Protein AF-A0A529M0G5-F1 (afdb_monomer_lite)

pLDDT: mean 83.18, std 16.58, range [39.34, 97.62]

Structure (mmCIF, N/CA/C/O backbone):
data_AF-A0A529M0G5-F1
#
_entry.id   AF-A0A529M0G5-F1
#
loop_
_atom_site.group_PDB
_atom_site.id
_atom_site.type_symbol
_atom_site.label_atom_id
_atom_site.label_alt_id
_atom_site.label_comp_id
_atom_site.label_asym_id
_atom_site.label_entity_id
_atom_site.label_seq_id
_atom_site.pdbx_PDB_ins_code
_atom_site.Cartn_x
_atom_site.Cartn_y
_atom_site.Cartn_z
_atom_site.occupancy
_atom_site.B_iso_or_equiv
_atom_site.auth_seq_id
_atom_site.auth_comp_id
_atom_site.auth_asym_id
_atom_site.auth_atom_id
_atom_site.pdbx_PDB_model_num
ATOM 1 N N . SER A 1 1 ? 10.101 -21.791 -6.215 1.00 41.50 1 SER A N 1
ATOM 2 C CA . SER A 1 1 ? 10.831 -21.036 -5.180 1.00 41.50 1 SER A CA 1
ATOM 3 C C . SER A 1 1 ? 10.563 -19.559 -5.404 1.00 41.50 1 SER A C 1
ATOM 5 O O . SER A 1 1 ? 11.031 -19.021 -6.397 1.00 41.50 1 SER A O 1
ATOM 7 N N . TRP A 1 2 ? 9.719 -18.935 -4.578 1.00 45.72 2 TRP A N 1
ATOM 8 C CA . TRP A 1 2 ? 9.430 -17.496 -4.639 1.00 45.72 2 TRP A CA 1
ATOM 9 C C . TRP A 1 2 ? 10.333 -16.815 -3.614 1.00 45.72 2 TRP A C 1
ATOM 11 O O . TRP A 1 2 ? 9.952 -16.577 -2.475 1.00 45.72 2 TRP A O 1
ATOM 21 N N . SER A 1 3 ? 11.599 -16.668 -3.991 1.00 51.00 3 SER A N 1
ATOM 22 C CA . SER A 1 3 ? 12.647 -16.113 -3.133 1.00 51.00 3 SER A CA 1
ATOM 23 C C . SER A 1 3 ? 13.435 -15.040 -3.879 1.00 51.00 3 SER A C 1
ATOM 25 O O . SER A 1 3 ? 14.618 -14.844 -3.619 1.00 51.00 3 SER A O 1
ATOM 27 N N . GLU A 1 4 ? 12.799 -14.373 -4.841 1.00 48.62 4 GLU A N 1
ATOM 28 C CA . GLU A 1 4 ? 13.383 -13.214 -5.499 1.00 48.62 4 GLU A CA 1
ATOM 29 C C . GLU A 1 4 ? 13.004 -11.985 -4.681 1.00 48.62 4 GLU A C 1
ATOM 31 O O . GLU A 1 4 ? 11.881 -11.485 -4.724 1.00 48.62 4 GLU A O 1
ATOM 36 N N . ARG A 1 5 ? 13.946 -11.566 -3.838 1.00 56.41 5 ARG A N 1
ATOM 37 C CA . ARG A 1 5 ? 13.898 -10.266 -3.184 1.00 56.41 5 ARG A CA 1
ATOM 38 C C . ARG A 1 5 ? 13.991 -9.205 -4.278 1.00 56.41 5 ARG A C 1
ATOM 40 O O . ARG A 1 5 ? 14.996 -9.126 -4.973 1.00 56.41 5 ARG A O 1
ATOM 47 N N . VAL A 1 6 ? 12.908 -8.454 -4.460 1.00 60.78 6 VAL A N 1
ATOM 48 C CA . VAL A 1 6 ? 12.802 -7.401 -5.484 1.00 60.78 6 VAL A CA 1
ATOM 49 C C . VAL A 1 6 ? 13.577 -6.146 -5.069 1.00 60.78 6 VAL A C 1
ATOM 51 O O . VAL A 1 6 ? 13.896 -5.285 -5.887 1.00 60.78 6 VAL A O 1
ATOM 54 N N . ASP A 1 7 ? 13.937 -6.048 -3.789 1.00 60.03 7 ASP A N 1
ATOM 55 C CA . ASP A 1 7 ? 14.941 -5.109 -3.340 1.00 60.03 7 ASP A CA 1
ATOM 56 C C . ASP A 1 7 ? 16.318 -5.627 -3.778 1.00 60.03 7 ASP A C 1
ATOM 58 O O . ASP A 1 7 ? 16.832 -6.612 -3.253 1.00 60.03 7 ASP A O 1
ATOM 62 N N . ALA A 1 8 ? 16.947 -4.951 -4.743 1.00 57.44 8 ALA A N 1
ATOM 63 C CA . ALA A 1 8 ? 18.328 -5.204 -5.179 1.00 57.44 8 ALA A CA 1
ATOM 64 C C . ALA A 1 8 ? 19.377 -4.874 -4.085 1.00 57.44 8 ALA A C 1
ATOM 66 O O . ALA A 1 8 ? 20.484 -4.409 -4.366 1.00 57.44 8 ALA A O 1
ATOM 67 N N . SER A 1 9 ? 19.015 -5.047 -2.815 1.00 59.78 9 SER A N 1
ATOM 68 C CA . SER A 1 9 ? 19.831 -4.776 -1.645 1.00 59.78 9 SER A CA 1
ATOM 69 C C . SER A 1 9 ? 20.989 -5.766 -1.580 1.00 59.78 9 SER A C 1
ATOM 71 O O . SER A 1 9 ? 20.823 -6.975 -1.761 1.00 59.78 9 SER A O 1
ATOM 73 N N . ARG A 1 10 ? 22.189 -5.261 -1.271 1.00 58.84 10 ARG A N 1
ATOM 74 C CA . ARG A 1 10 ? 23.357 -6.110 -1.023 1.00 58.84 10 ARG A CA 1
ATOM 75 C C . ARG A 1 10 ? 23.077 -7.017 0.176 1.00 58.84 10 ARG A C 1
ATOM 77 O O . ARG A 1 10 ? 22.913 -6.554 1.304 1.00 58.84 10 ARG A O 1
ATOM 84 N N . VAL A 1 11 ? 23.071 -8.328 -0.056 1.00 56.16 11 VAL A N 1
ATOM 85 C CA . VAL A 1 11 ? 23.024 -9.328 1.016 1.00 56.16 11 VAL A CA 1
ATOM 86 C C . VAL A 1 11 ? 24.313 -9.195 1.838 1.00 56.16 11 VAL A C 1
ATOM 88 O O . VAL A 1 11 ? 25.381 -9.570 1.367 1.00 56.16 11 VAL A O 1
ATOM 91 N N . GLY A 1 12 ? 24.228 -8.606 3.037 1.00 60.75 12 GLY A N 1
ATOM 92 C CA . GLY A 1 12 ? 25.375 -8.408 3.940 1.00 60.75 12 GLY A CA 1
ATOM 93 C C . GLY A 1 12 ? 25.612 -6.973 4.427 1.00 60.75 12 GLY A C 1
ATOM 94 O O . GLY A 1 12 ? 26.524 -6.752 5.218 1.00 60.75 12 GLY A O 1
ATOM 95 N N . GLY A 1 13 ? 24.798 -5.997 4.011 1.00 61.94 13 GLY A N 1
ATOM 96 C CA . GLY A 1 13 ? 24.857 -4.634 4.543 1.00 61.94 13 GLY A CA 1
ATOM 97 C C . GLY A 1 13 ? 24.517 -4.560 6.040 1.00 61.94 13 GLY A C 1
ATOM 98 O O . GLY A 1 13 ? 23.565 -5.199 6.514 1.00 61.94 13 GLY A O 1
ATOM 99 N N . GLY A 1 14 ? 25.296 -3.777 6.797 1.00 74.19 14 GLY A N 1
ATOM 100 C CA . GLY A 1 14 ? 24.999 -3.439 8.194 1.00 74.19 14 GLY A CA 1
ATOM 101 C C . GLY A 1 14 ? 23.683 -2.660 8.339 1.00 74.19 14 GLY A C 1
ATOM 102 O O . GLY A 1 14 ? 23.066 -2.272 7.349 1.00 74.19 14 GLY A O 1
ATOM 103 N N . VAL A 1 15 ? 23.250 -2.400 9.579 1.00 72.75 15 VAL A N 1
ATOM 104 C CA . VAL A 1 15 ? 21.991 -1.677 9.871 1.00 72.75 15 VAL A CA 1
ATOM 105 C C . VAL A 1 15 ? 21.825 -0.381 9.051 1.00 72.75 15 VAL A C 1
ATOM 107 O O . VAL A 1 15 ? 20.746 -0.201 8.486 1.00 72.75 15 VAL A O 1
ATOM 110 N N . PRO A 1 16 ? 22.856 0.475 8.875 1.00 72.94 16 PRO A N 1
ATOM 111 C CA . PRO A 1 16 ? 22.724 1.690 8.066 1.00 72.94 16 PRO A CA 1
ATOM 112 C C . PRO A 1 16 ? 22.385 1.419 6.594 1.00 72.94 16 PRO A C 1
ATOM 114 O O . PRO A 1 16 ? 21.551 2.107 6.014 1.00 72.94 16 PRO A O 1
ATOM 117 N N . ASP A 1 17 ? 22.981 0.390 5.990 1.00 71.69 17 ASP A N 1
ATOM 118 C CA . ASP A 1 17 ? 22.739 0.037 4.587 1.00 71.69 17 ASP A CA 1
ATOM 119 C C . ASP A 1 17 ? 21.315 -0.501 4.376 1.00 71.69 17 ASP A C 1
ATOM 121 O O . ASP A 1 17 ? 20.651 -0.161 3.394 1.00 71.69 17 ASP A O 1
ATOM 125 N N . ARG A 1 18 ? 20.794 -1.260 5.349 1.00 67.81 18 ARG A N 1
ATOM 126 C CA . ARG A 1 18 ? 19.403 -1.745 5.342 1.00 67.81 18 ARG A CA 1
ATOM 127 C C . ARG A 1 18 ? 18.394 -0.607 5.453 1.00 67.81 18 ARG A C 1
ATOM 129 O O . ARG A 1 18 ? 17.393 -0.607 4.750 1.00 67.81 18 ARG A O 1
ATOM 136 N N . VAL A 1 19 ? 18.664 0.383 6.302 1.00 75.06 19 VAL A N 1
ATOM 137 C CA . VAL A 1 19 ? 17.797 1.564 6.434 1.00 75.06 19 VAL A CA 1
ATOM 138 C C . VAL A 1 19 ? 17.809 2.388 5.145 1.00 75.06 19 VAL A C 1
ATOM 140 O O . VAL A 1 19 ? 16.753 2.778 4.651 1.00 75.06 19 VAL A O 1
ATOM 143 N N . LEU A 1 20 ? 18.987 2.606 4.554 1.00 78.44 20 LEU A N 1
ATOM 144 C CA . LEU A 1 20 ? 19.118 3.361 3.306 1.00 78.44 20 LEU A CA 1
ATOM 145 C C . LEU A 1 20 ? 18.478 2.640 2.110 1.00 78.44 20 LEU A C 1
ATOM 147 O O . LEU A 1 20 ? 17.848 3.284 1.272 1.00 78.44 20 LEU A O 1
ATOM 151 N N . SER A 1 21 ? 18.622 1.317 2.018 1.00 80.81 21 SER A N 1
ATOM 152 C CA . SER A 1 21 ? 17.970 0.513 0.975 1.00 80.81 21 SER A CA 1
ATOM 153 C C . SER A 1 21 ? 16.453 0.477 1.144 1.00 80.81 21 SER A C 1
ATOM 155 O O . SER A 1 21 ? 15.750 0.715 0.163 1.00 80.81 21 SER A O 1
ATOM 157 N N . ALA A 1 22 ? 15.942 0.301 2.367 1.00 78.81 22 ALA A N 1
ATOM 158 C CA . ALA A 1 22 ? 14.510 0.379 2.654 1.00 78.81 22 ALA A CA 1
ATOM 159 C C . ALA A 1 22 ? 13.929 1.762 2.314 1.00 78.81 22 ALA A C 1
ATOM 161 O O . ALA A 1 22 ? 12.865 1.851 1.706 1.00 78.81 22 ALA A O 1
ATOM 162 N N . GLY A 1 23 ? 14.655 2.840 2.632 1.00 84.62 23 GLY A N 1
ATOM 163 C CA . GLY A 1 23 ? 14.264 4.203 2.271 1.00 84.62 23 GLY A CA 1
ATOM 164 C C . GLY A 1 23 ? 14.182 4.414 0.757 1.00 84.62 23 GLY A C 1
ATOM 165 O O . GLY A 1 23 ? 13.196 4.960 0.263 1.00 84.62 23 GLY A O 1
ATOM 166 N N . ARG A 1 24 ? 15.171 3.923 -0.002 1.00 86.31 24 ARG A N 1
ATOM 167 C CA . ARG A 1 24 ? 15.133 3.968 -1.475 1.00 86.31 24 ARG A CA 1
ATOM 168 C C . ARG A 1 24 ? 13.982 3.138 -2.037 1.00 86.31 24 ARG A C 1
ATOM 170 O O . ARG A 1 24 ? 13.255 3.629 -2.893 1.00 86.31 24 ARG A O 1
ATOM 177 N N . ALA A 1 25 ? 13.784 1.918 -1.543 1.00 85.19 25 ALA A N 1
ATOM 178 C CA . ALA A 1 25 ? 12.685 1.060 -1.977 1.00 85.19 25 ALA A CA 1
ATOM 179 C C . ALA A 1 25 ? 11.320 1.718 -1.720 1.00 85.19 25 ALA A C 1
ATOM 181 O O . ALA A 1 25 ? 10.464 1.718 -2.602 1.00 85.19 25 ALA A O 1
ATOM 182 N N . HIS A 1 26 ? 11.146 2.358 -0.558 1.00 86.81 26 HIS A N 1
ATOM 183 C CA . HIS A 1 26 ? 9.942 3.119 -0.239 1.00 86.81 26 HIS A CA 1
ATOM 184 C C . HIS A 1 26 ? 9.723 4.293 -1.203 1.00 86.81 26 HIS A C 1
ATOM 186 O O . HIS A 1 26 ? 8.615 4.462 -1.707 1.00 86.81 26 HIS A O 1
ATOM 192 N N . ALA A 1 27 ? 10.770 5.068 -1.510 1.00 89.12 27 ALA A N 1
ATOM 193 C CA . ALA A 1 27 ? 10.681 6.182 -2.454 1.00 89.12 27 ALA A CA 1
ATOM 194 C C . ALA A 1 27 ? 10.310 5.718 -3.875 1.00 89.12 27 ALA A C 1
ATOM 196 O O . ALA A 1 27 ? 9.459 6.331 -4.517 1.00 89.12 27 ALA A O 1
ATOM 197 N N . HIS A 1 28 ? 10.893 4.610 -4.346 1.00 88.81 28 HIS A N 1
ATOM 198 C CA . HIS A 1 28 ? 10.549 4.009 -5.639 1.00 88.81 28 HIS A CA 1
ATOM 199 C C . HIS A 1 28 ? 9.099 3.513 -5.680 1.00 88.81 28 HIS A C 1
ATOM 201 O O . HIS A 1 28 ? 8.380 3.809 -6.632 1.00 88.81 28 HIS A O 1
ATOM 207 N N . ALA A 1 29 ? 8.647 2.818 -4.632 1.00 88.25 29 ALA A N 1
ATOM 208 C C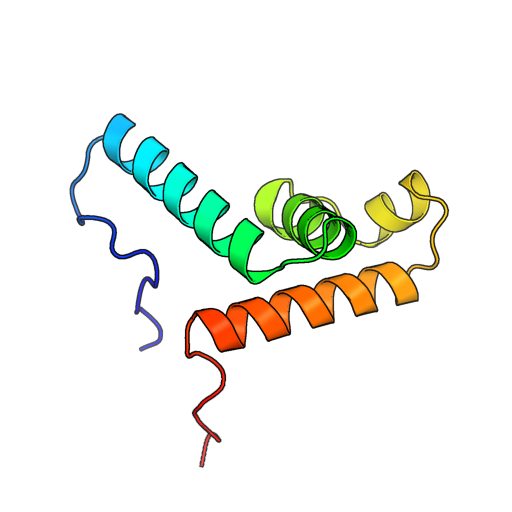A . ALA A 1 29 ? 7.264 2.365 -4.524 1.00 88.25 29 ALA A CA 1
ATOM 209 C C . ALA A 1 29 ? 6.280 3.548 -4.497 1.00 88.25 29 ALA A C 1
ATOM 211 O O . ALA A 1 29 ? 5.291 3.539 -5.222 1.00 88.25 29 ALA A O 1
ATOM 212 N N . ALA A 1 30 ? 6.566 4.596 -3.720 1.00 91.62 30 ALA A N 1
ATOM 213 C CA . ALA A 1 30 ? 5.731 5.795 -3.662 1.00 91.62 30 ALA A CA 1
ATOM 214 C C . ALA A 1 30 ? 5.644 6.507 -5.024 1.00 91.62 30 ALA A C 1
ATOM 216 O O . ALA A 1 30 ? 4.556 6.910 -5.435 1.00 91.62 30 ALA A O 1
ATOM 217 N N . ALA A 1 31 ? 6.761 6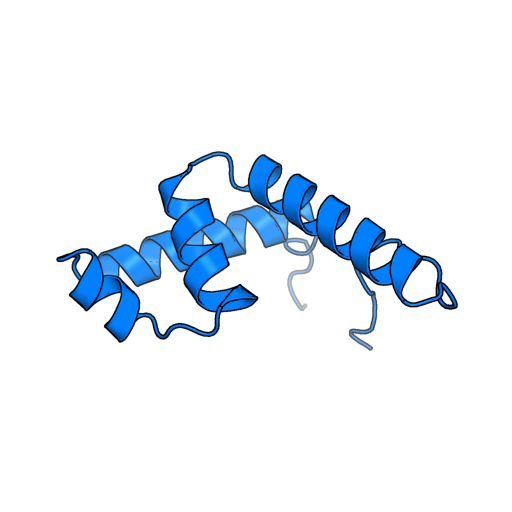.602 -5.752 1.00 91.75 31 ALA A N 1
ATOM 218 C CA . ALA A 1 31 ? 6.783 7.153 -7.105 1.00 91.75 31 ALA A CA 1
ATOM 219 C C . ALA A 1 31 ? 5.959 6.308 -8.094 1.00 91.75 31 ALA A C 1
ATOM 221 O O . ALA A 1 31 ? 5.245 6.867 -8.922 1.00 91.75 31 ALA A O 1
ATOM 222 N N . ALA A 1 32 ? 6.014 4.975 -7.985 1.00 91.94 32 ALA A N 1
ATOM 223 C CA . ALA A 1 32 ? 5.24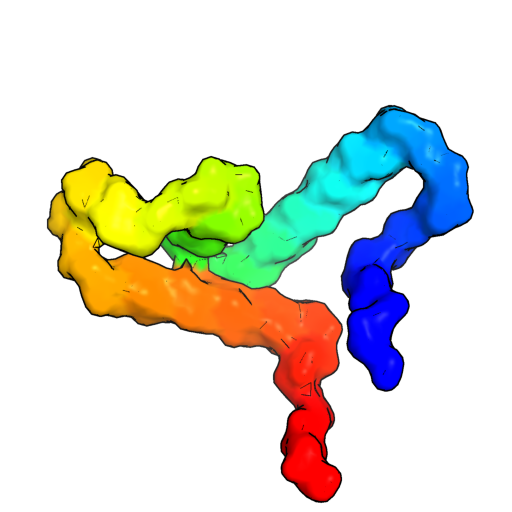1 4.063 -8.829 1.00 91.94 32 ALA A CA 1
ATOM 224 C C . ALA A 1 32 ? 3.725 4.139 -8.580 1.00 91.94 32 ALA A C 1
ATOM 226 O O . ALA A 1 32 ? 2.939 3.927 -9.501 1.00 91.94 32 ALA A O 1
ATOM 227 N N . LEU A 1 33 ? 3.308 4.448 -7.349 1.00 93.25 33 LEU A N 1
ATOM 228 C CA . LEU A 1 33 ? 1.893 4.584 -6.998 1.00 93.25 33 LEU A CA 1
ATOM 229 C C . LEU A 1 33 ? 1.265 5.850 -7.595 1.00 93.25 33 LEU A C 1
ATOM 231 O O . LEU A 1 33 ? 0.084 5.823 -7.929 1.00 93.25 33 LEU A O 1
ATOM 235 N N . GLY A 1 34 ? 2.035 6.936 -7.749 1.00 88.44 34 GLY A N 1
ATOM 236 C CA . GLY A 1 34 ? 1.675 8.158 -8.489 1.00 88.44 34 GLY A CA 1
ATOM 237 C C . GLY A 1 34 ? 0.542 9.014 -7.898 1.00 88.44 34 GLY A C 1
ATOM 238 O O . GLY A 1 34 ? 0.562 10.234 -8.042 1.00 88.44 34 GLY A O 1
ATOM 239 N N . HIS A 1 35 ? -0.420 8.408 -7.198 1.00 92.44 35 HIS A N 1
ATOM 240 C CA . HIS A 1 35 ? -1.547 9.065 -6.543 1.00 92.44 35 HIS A CA 1
ATOM 241 C C . HIS A 1 35 ? -1.386 9.024 -5.022 1.00 92.44 35 HIS A C 1
ATOM 243 O O . HIS A 1 35 ? -1.236 7.951 -4.430 1.00 92.44 35 HIS A O 1
ATOM 249 N N . TRP A 1 36 ? -1.452 10.196 -4.387 1.00 93.12 36 TRP A N 1
ATOM 250 C CA . TRP A 1 36 ? -1.176 10.362 -2.957 1.00 93.12 36 TRP A CA 1
ATOM 251 C C . TRP A 1 36 ? -2.087 9.498 -2.072 1.00 93.12 36 TRP A C 1
ATOM 253 O O . TRP A 1 36 ? -1.605 8.862 -1.142 1.00 93.12 36 TRP A O 1
ATOM 263 N N . GLU A 1 37 ? -3.373 9.395 -2.411 1.00 93.69 37 GLU A N 1
ATOM 264 C CA . GLU A 1 37 ? -4.363 8.642 -1.629 1.00 93.69 37 GLU A CA 1
ATOM 265 C C . GLU A 1 37 ? -4.122 7.124 -1.701 1.00 93.69 37 GLU A C 1
ATOM 267 O O . GLU A 1 37 ? -4.205 6.408 -0.703 1.00 93.69 37 GLU A O 1
ATOM 272 N N . VAL A 1 38 ? -3.712 6.627 -2.874 1.00 95.56 38 VAL A N 1
ATOM 273 C CA . VAL A 1 38 ? -3.340 5.218 -3.063 1.00 95.56 38 VAL A CA 1
ATOM 274 C C . VAL A 1 38 ? -2.057 4.918 -2.286 1.00 95.56 38 VAL A C 1
ATOM 276 O O . VAL A 1 38 ? -1.981 3.921 -1.565 1.00 95.56 38 VAL A O 1
ATOM 279 N N . ALA A 1 39 ? -1.061 5.805 -2.387 1.00 95.94 39 ALA A N 1
ATOM 280 C CA . ALA A 1 39 ? 0.187 5.692 -1.643 1.00 95.94 39 ALA A CA 1
ATOM 281 C C . ALA A 1 39 ? -0.038 5.691 -0.128 1.00 95.94 39 ALA A C 1
ATOM 283 O O . ALA A 1 39 ? 0.585 4.910 0.593 1.00 95.94 39 ALA A O 1
ATOM 284 N N . GLU A 1 40 ? -0.961 6.515 0.360 1.00 95.31 40 GLU A N 1
ATOM 285 C CA . GLU A 1 40 ? -1.306 6.584 1.771 1.00 95.31 40 GLU A CA 1
ATOM 286 C C . GLU A 1 40 ? -1.977 5.300 2.271 1.00 95.31 40 GLU A C 1
ATOM 288 O O . GLU A 1 40 ? -1.558 4.765 3.301 1.00 95.31 40 GLU A O 1
ATOM 293 N N . VAL A 1 41 ? -2.960 4.765 1.537 1.00 96.62 41 VAL A N 1
ATOM 294 C CA . VAL A 1 41 ? -3.638 3.509 1.900 1.00 96.62 41 VAL A CA 1
ATOM 295 C C . VAL A 1 41 ? -2.658 2.334 1.917 1.00 96.62 41 VAL A C 1
ATOM 297 O O . VAL A 1 41 ? -2.657 1.546 2.870 1.00 96.62 41 VAL A O 1
ATOM 300 N N . VAL A 1 42 ? -1.782 2.231 0.912 1.00 95.94 42 VAL A N 1
ATOM 301 C CA . VAL A 1 42 ? -0.739 1.193 0.861 1.00 95.94 42 VAL A CA 1
ATOM 302 C C . VAL A 1 42 ? 0.239 1.346 2.027 1.00 95.94 42 VAL A C 1
ATOM 304 O O . VAL A 1 42 ? 0.540 0.364 2.701 1.00 95.94 42 VAL A O 1
ATOM 307 N N . ARG A 1 43 ? 0.699 2.566 2.329 1.00 95.25 43 ARG A N 1
ATOM 308 C CA . ARG A 1 43 ? 1.620 2.841 3.446 1.00 95.25 43 ARG A CA 1
ATOM 309 C C . ARG A 1 43 ? 1.004 2.474 4.798 1.00 95.25 43 ARG A C 1
ATOM 311 O O . ARG A 1 43 ? 1.613 1.716 5.553 1.00 95.25 43 ARG A O 1
ATOM 318 N N . LYS A 1 44 ? -0.211 2.953 5.085 1.00 96.06 44 LYS A N 1
ATOM 319 C CA . LYS A 1 44 ? -0.929 2.668 6.339 1.00 96.06 44 LYS A CA 1
ATOM 320 C C . LYS A 1 44 ? -1.177 1.168 6.521 1.00 96.06 44 LYS A C 1
ATOM 322 O O . LYS A 1 44 ? -1.013 0.645 7.619 1.00 96.06 44 LYS A O 1
ATOM 327 N N . THR A 1 45 ? -1.522 0.461 5.447 1.00 95.75 45 THR A N 1
ATOM 328 C CA . THR A 1 45 ? -1.809 -0.978 5.524 1.00 95.75 45 THR A CA 1
ATOM 329 C C . THR A 1 45 ? -0.530 -1.811 5.615 1.00 95.75 45 THR A C 1
ATOM 331 O O . THR A 1 45 ? -0.368 -2.609 6.535 1.00 95.75 45 THR A O 1
ATOM 334 N N . CYS A 1 46 ? 0.397 -1.635 4.672 1.00 93.19 46 CYS A N 1
ATOM 335 C CA . CYS A 1 46 ? 1.542 -2.529 4.497 1.00 93.19 46 CYS A CA 1
ATOM 336 C C . CYS A 1 46 ? 2.752 -2.166 5.364 1.00 93.19 46 CYS A C 1
ATOM 338 O O . CYS A 1 46 ? 3.530 -3.058 5.688 1.00 93.19 46 CYS A O 1
ATOM 340 N N . LEU A 1 47 ? 2.936 -0.889 5.721 1.00 90.38 47 LEU A N 1
ATOM 341 C CA . LEU A 1 47 ? 4.104 -0.435 6.490 1.00 90.38 47 LEU A CA 1
ATOM 342 C C . LEU A 1 47 ? 3.763 -0.102 7.945 1.00 90.38 47 LEU A C 1
ATOM 344 O O . LEU A 1 47 ? 4.572 -0.364 8.828 1.00 90.38 47 LEU A O 1
ATOM 348 N N . GLU A 1 48 ? 2.575 0.446 8.209 1.00 93.81 48 GLU A N 1
ATOM 349 C CA . GLU A 1 48 ? 2.133 0.761 9.579 1.00 93.81 48 GLU A CA 1
ATOM 350 C C . GLU A 1 48 ? 1.286 -0.347 10.226 1.00 93.81 48 GLU A C 1
ATOM 352 O O . GLU A 1 48 ? 0.978 -0.264 11.414 1.00 93.81 48 GLU A O 1
ATOM 357 N N . GLY A 1 49 ? 0.885 -1.374 9.468 1.00 93.50 49 GLY A N 1
ATOM 358 C CA . GLY A 1 49 ? 0.088 -2.492 9.980 1.00 93.50 49 GLY A CA 1
ATOM 359 C C . GLY A 1 49 ? -1.346 -2.121 10.372 1.00 93.50 49 GLY A C 1
ATOM 360 O O . GLY A 1 49 ? -1.984 -2.847 11.138 1.00 93.50 49 GLY A O 1
ATOM 361 N N . GLN A 1 50 ? -1.875 -0.998 9.878 1.00 96.31 50 GLN A N 1
ATOM 362 C CA . GLN A 1 50 ? -3.261 -0.620 10.134 1.00 96.31 50 GLN A CA 1
ATOM 363 C C . GLN A 1 50 ? -4.220 -1.528 9.361 1.00 96.31 50 GLN A C 1
ATOM 365 O O . GLN A 1 50 ? -3.984 -1.901 8.212 1.00 96.31 50 GLN A O 1
ATOM 370 N N . SER A 1 51 ? -5.351 -1.862 9.983 1.00 96.69 51 SER A N 1
ATOM 371 C CA . SER A 1 51 ? -6.413 -2.588 9.287 1.00 96.69 51 SER A CA 1
ATOM 372 C C . SER A 1 51 ? -7.200 -1.659 8.359 1.00 96.69 51 SER A C 1
ATOM 374 O O . SER A 1 51 ? -7.410 -0.487 8.670 1.00 96.69 51 SER A O 1
ATOM 376 N N . VAL A 1 52 ? -7.741 -2.212 7.270 1.00 96.38 52 VAL A N 1
ATOM 377 C CA . VAL A 1 52 ? -8.659 -1.501 6.357 1.00 96.38 52 VAL A CA 1
ATOM 378 C C . VAL A 1 52 ? -9.821 -0.848 7.115 1.00 96.38 52 VAL A C 1
ATOM 380 O O . VAL A 1 52 ? -10.221 0.264 6.789 1.00 96.38 52 VAL A O 1
ATOM 383 N N . LYS A 1 53 ? -10.347 -1.517 8.152 1.00 96.19 53 LYS A N 1
ATOM 384 C CA . LYS A 1 53 ? -11.417 -0.976 9.003 1.00 96.19 53 LYS A CA 1
ATOM 385 C C . LYS A 1 53 ? -10.964 0.298 9.724 1.00 96.19 53 LYS A C 1
ATOM 387 O O . LYS A 1 53 ? -11.664 1.299 9.662 1.00 96.19 53 LYS A O 1
ATOM 392 N N . ALA A 1 54 ? -9.790 0.265 10.356 1.00 96.88 54 ALA A N 1
ATOM 393 C CA . ALA A 1 54 ? -9.259 1.410 11.092 1.00 96.88 54 ALA A CA 1
ATOM 394 C C . ALA A 1 54 ? -8.975 2.614 10.178 1.00 96.88 54 ALA A C 1
ATOM 396 O O . ALA A 1 54 ? -9.171 3.754 10.592 1.00 96.88 54 ALA A O 1
ATOM 397 N N . ILE A 1 55 ? -8.537 2.369 8.940 1.00 96.44 55 ILE A N 1
ATOM 398 C CA . ILE A 1 55 ? -8.316 3.422 7.939 1.00 96.44 55 ILE A CA 1
ATOM 399 C C . ILE A 1 55 ? -9.655 4.035 7.509 1.00 96.44 55 ILE A C 1
ATOM 401 O O . ILE A 1 55 ? -9.805 5.253 7.556 1.00 96.44 55 ILE A O 1
ATOM 405 N N . ALA A 1 56 ? -10.638 3.196 7.169 1.00 96.56 56 ALA A N 1
ATOM 406 C CA . ALA A 1 56 ? -11.972 3.637 6.760 1.00 96.56 56 ALA A CA 1
ATOM 407 C C . ALA A 1 56 ? -12.658 4.490 7.843 1.00 96.56 56 ALA A C 1
ATOM 409 O O . ALA A 1 56 ? -13.182 5.561 7.552 1.00 96.56 56 ALA A O 1
ATOM 410 N N . GLU A 1 57 ? -12.590 4.058 9.107 1.00 96.62 57 GLU A N 1
ATOM 411 C CA . GLU A 1 57 ? -13.162 4.790 10.245 1.00 96.62 57 GLU A CA 1
ATOM 412 C C . GLU A 1 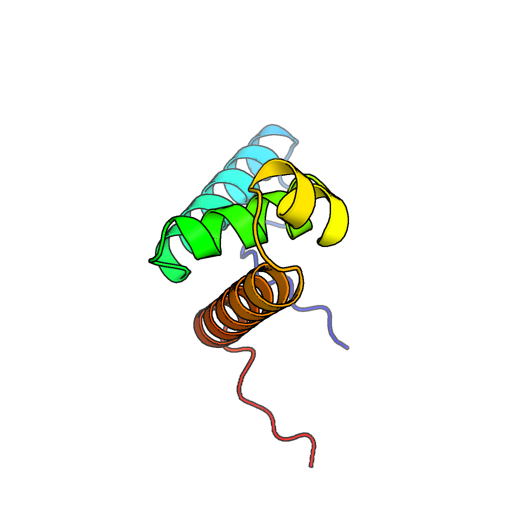57 ? -12.480 6.145 10.474 1.00 96.62 57 GLU A C 1
ATOM 414 O O . GLU A 1 57 ? -13.160 7.138 10.719 1.00 96.62 57 GLU A O 1
ATOM 419 N N . ARG A 1 58 ? -11.144 6.210 10.372 1.00 94.62 58 ARG A N 1
ATOM 420 C CA . ARG A 1 58 ? -10.387 7.459 10.573 1.00 94.62 58 ARG A CA 1
ATOM 421 C C . ARG A 1 58 ? -10.613 8.482 9.467 1.00 94.62 58 ARG A C 1
ATOM 423 O O . ARG A 1 58 ? -10.613 9.674 9.755 1.00 94.62 58 ARG A O 1
ATOM 430 N N . ASN A 1 59 ? -10.785 8.021 8.233 1.00 91.44 59 ASN A N 1
ATOM 431 C CA . ASN A 1 59 ? -10.968 8.885 7.071 1.00 91.44 59 ASN A CA 1
ATOM 432 C C . ASN A 1 59 ? -12.449 9.190 6.768 1.00 91.44 59 ASN A C 1
ATOM 434 O O . ASN A 1 59 ? -12.730 9.944 5.843 1.00 91.44 59 ASN A O 1
ATOM 438 N N . ALA A 1 60 ? -13.394 8.615 7.526 1.00 93.06 60 ALA A N 1
ATOM 439 C CA . ALA A 1 60 ? -14.829 8.653 7.224 1.00 93.06 60 ALA A CA 1
ATOM 440 C C . ALA A 1 60 ? -15.166 8.150 5.800 1.00 93.06 60 ALA A C 1
ATOM 442 O O . ALA A 1 60 ? -16.092 8.631 5.148 1.00 93.06 60 ALA A O 1
ATOM 443 N N . GLU A 1 61 ? -14.415 7.153 5.329 1.00 93.50 61 GLU A N 1
ATOM 444 C CA . GLU A 1 61 ? -14.579 6.532 4.016 1.00 93.50 61 GLU A CA 1
ATOM 445 C C . GLU A 1 61 ? -15.328 5.196 4.113 1.00 93.50 61 GLU A C 1
ATOM 447 O O . GLU A 1 61 ? -15.285 4.485 5.121 1.00 93.50 61 GLU A O 1
ATOM 452 N N . GLY A 1 62 ? -15.978 4.799 3.017 1.00 96.19 62 GLY A N 1
ATOM 453 C CA . GLY A 1 62 ? -16.510 3.447 2.879 1.00 96.19 62 GLY A CA 1
ATOM 454 C C . GLY A 1 62 ? -15.383 2.412 2.871 1.00 96.19 62 GLY A C 1
ATOM 455 O O . GLY A 1 62 ? -14.373 2.573 2.187 1.00 96.19 62 GLY A O 1
ATOM 456 N N . ARG A 1 63 ? -15.562 1.294 3.586 1.00 96.50 63 ARG A N 1
ATOM 457 C CA . ARG A 1 63 ? -14.588 0.185 3.579 1.00 96.50 63 ARG A CA 1
ATOM 458 C C . ARG A 1 63 ? -14.273 -0.294 2.156 1.00 96.50 63 ARG A C 1
ATOM 460 O O . ARG A 1 63 ? -13.148 -0.701 1.887 1.00 96.50 63 ARG A O 1
ATOM 467 N N . ASP A 1 64 ? -15.251 -0.271 1.255 1.00 97.25 64 ASP A N 1
ATOM 468 C CA . ASP A 1 64 ? -15.076 -0.670 -0.140 1.00 97.25 64 ASP A CA 1
ATOM 469 C C . ASP A 1 64 ? -14.163 0.290 -0.919 1.00 97.25 64 ASP A C 1
ATOM 471 O O . ASP A 1 64 ? -13.412 -0.172 -1.776 1.00 97.25 64 ASP A O 1
ATOM 475 N N . VAL A 1 65 ? -14.180 1.587 -0.598 1.00 96.44 65 VAL A N 1
ATOM 476 C CA . VAL A 1 65 ? -13.285 2.596 -1.185 1.00 96.44 65 VAL A CA 1
ATOM 477 C C . VAL A 1 65 ? -11.844 2.291 -0.794 1.00 96.44 65 VAL A C 1
ATOM 479 O O . VAL A 1 65 ? -11.004 2.099 -1.673 1.00 96.44 65 VAL A O 1
ATOM 482 N N . VAL A 1 66 ? -11.580 2.097 0.501 1.00 97.00 66 VAL A N 1
ATOM 483 C CA . VAL A 1 66 ? -10.241 1.745 1.003 1.00 97.00 66 VAL A CA 1
ATOM 484 C C . VAL A 1 66 ? -9.739 0.433 0.387 1.00 97.00 66 VAL A C 1
ATOM 486 O O . VAL A 1 66 ? -8.579 0.333 -0.009 1.00 97.00 66 VAL A O 1
ATOM 489 N N . VAL A 1 67 ? -10.607 -0.577 0.241 1.00 97.62 67 VAL A N 1
ATOM 490 C CA . VAL A 1 67 ? -10.249 -1.842 -0.432 1.00 97.62 67 VAL A CA 1
ATOM 491 C C . VAL A 1 67 ? -9.918 -1.625 -1.909 1.00 97.62 67 VAL A C 1
ATOM 493 O O . VAL A 1 67 ? -8.951 -2.208 -2.399 1.00 97.62 67 VAL A O 1
ATOM 496 N N . LYS A 1 68 ? -10.693 -0.804 -2.630 1.00 97.62 68 LYS A N 1
ATOM 497 C CA . LYS A 1 68 ? -10.428 -0.488 -4.042 1.00 97.62 68 LYS A CA 1
ATOM 498 C C . LYS A 1 68 ? -9.093 0.236 -4.199 1.00 97.62 68 LYS A C 1
ATOM 500 O O . LYS A 1 68 ? -8.302 -0.170 -5.045 1.00 97.62 68 LYS A O 1
ATOM 505 N N . LEU A 1 69 ? -8.815 1.237 -3.364 1.00 97.06 69 LEU A N 1
ATOM 506 C CA . LEU A 1 69 ? -7.540 1.959 -3.359 1.00 97.06 69 LEU A CA 1
ATOM 507 C C . LEU A 1 69 ? -6.365 1.022 -3.063 1.00 97.06 69 LEU A C 1
ATOM 509 O O . LEU A 1 69 ? -5.370 1.038 -3.785 1.00 97.06 69 LEU A O 1
ATOM 513 N N . LEU A 1 70 ? -6.503 0.147 -2.061 1.00 96.88 70 LEU A N 1
ATOM 514 C CA . LEU A 1 70 ? -5.483 -0.849 -1.740 1.00 96.88 70 LEU A CA 1
ATOM 515 C C . LEU A 1 70 ? -5.229 -1.792 -2.921 1.00 96.88 70 LEU A C 1
ATOM 517 O O . LEU A 1 70 ? -4.077 -2.035 -3.271 1.00 96.88 70 LEU A O 1
ATOM 521 N N . LYS A 1 71 ? -6.290 -2.296 -3.560 1.00 96.56 71 LYS A N 1
ATOM 522 C CA . LYS A 1 71 ? -6.172 -3.154 -4.742 1.00 96.56 71 LYS A CA 1
ATOM 523 C C . LYS A 1 71 ? -5.430 -2.444 -5.875 1.00 96.56 71 LYS A C 1
ATOM 525 O O . LYS A 1 71 ? -4.464 -2.997 -6.384 1.00 96.56 71 LYS A O 1
ATOM 530 N N . VAL A 1 72 ? -5.844 -1.225 -6.227 1.00 96.31 72 VAL A N 1
ATOM 531 C CA . VAL A 1 72 ? -5.188 -0.423 -7.273 1.00 96.31 72 VAL A CA 1
ATOM 532 C C . VAL A 1 72 ? -3.704 -0.240 -6.961 1.00 96.31 72 VAL A C 1
ATOM 534 O O . VAL A 1 72 ? -2.868 -0.445 -7.835 1.00 96.31 72 VAL A O 1
ATOM 537 N N . GLY A 1 73 ? -3.360 0.084 -5.713 1.00 95.69 73 GLY A N 1
ATOM 538 C CA . GLY A 1 73 ? -1.968 0.245 -5.308 1.00 95.69 73 GLY A CA 1
ATOM 539 C C . GLY A 1 73 ? -1.148 -1.039 -5.435 1.00 95.69 73 GLY A C 1
ATOM 540 O O . GLY A 1 73 ? -0.038 -1.008 -5.960 1.00 95.69 73 GLY A O 1
ATOM 541 N N . LEU A 1 74 ? -1.696 -2.179 -5.010 1.00 95.12 74 LEU A N 1
ATOM 542 C CA . LEU A 1 74 ? -1.022 -3.473 -5.149 1.00 95.12 74 LEU A CA 1
ATOM 543 C C . LEU A 1 74 ? -0.869 -3.892 -6.617 1.00 95.12 74 LEU A C 1
ATOM 545 O O . LEU A 1 74 ? 0.189 -4.399 -6.983 1.00 95.12 74 LEU A O 1
ATOM 549 N N . ASP A 1 75 ? -1.870 -3.630 -7.460 1.00 94.31 75 ASP A N 1
ATOM 550 C CA . ASP A 1 75 ? -1.807 -3.902 -8.899 1.00 94.31 75 ASP A CA 1
ATOM 551 C C . ASP A 1 75 ? -0.728 -3.032 -9.578 1.00 94.31 75 ASP A C 1
ATOM 553 O O . ASP A 1 75 ? 0.081 -3.544 -10.354 1.00 94.31 75 ASP A O 1
ATOM 557 N N . LEU A 1 76 ? -0.644 -1.737 -9.238 1.00 93.50 76 LEU A N 1
ATOM 558 C CA . LEU A 1 76 ? 0.399 -0.827 -9.735 1.00 93.50 76 LEU A CA 1
ATOM 559 C C . LEU A 1 76 ? 1.803 -1.284 -9.326 1.00 93.50 76 LEU A C 1
ATOM 561 O O . LEU A 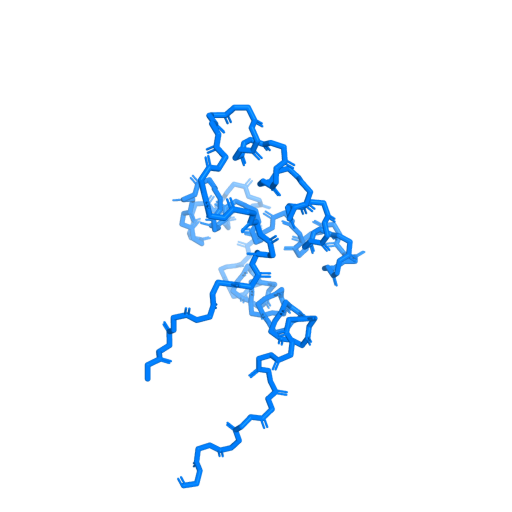1 76 ? 2.710 -1.314 -10.158 1.00 93.50 76 LEU A O 1
ATOM 565 N N . LEU A 1 77 ? 1.985 -1.684 -8.065 1.00 92.44 77 LEU A N 1
ATOM 566 C CA . LEU A 1 77 ? 3.265 -2.210 -7.587 1.00 92.44 77 LEU A CA 1
ATOM 567 C C . LEU A 1 77 ? 3.618 -3.534 -8.268 1.00 92.44 77 LEU A C 1
ATOM 569 O O . LEU A 1 77 ? 4.765 -3.729 -8.661 1.00 92.44 77 LEU A O 1
ATOM 573 N N . ALA A 1 78 ? 2.645 -4.424 -8.464 1.00 90.88 78 ALA A N 1
ATOM 574 C CA . ALA A 1 78 ? 2.862 -5.683 -9.167 1.00 90.88 78 ALA A CA 1
ATOM 575 C C . ALA A 1 78 ? 3.306 -5.461 -10.622 1.00 90.88 78 ALA A C 1
ATOM 577 O O . ALA A 1 78 ? 4.163 -6.196 -11.113 1.00 90.88 78 ALA A O 1
ATOM 578 N N . VAL A 1 79 ? 2.773 -4.446 -11.309 1.00 89.94 79 VAL A N 1
ATOM 579 C CA . VAL A 1 79 ? 3.255 -4.039 -12.640 1.00 89.94 79 VAL A CA 1
ATOM 580 C C . VAL A 1 79 ? 4.661 -3.452 -12.554 1.00 89.94 79 VAL A C 1
ATOM 582 O O . VAL A 1 79 ? 5.542 -3.886 -13.293 1.00 89.94 79 VAL A O 1
ATOM 585 N N . HIS A 1 80 ? 4.889 -2.506 -11.639 1.00 89.69 80 HIS A N 1
ATOM 586 C CA . HIS A 1 80 ? 6.179 -1.830 -11.477 1.00 89.69 80 HIS A CA 1
ATOM 587 C C . HIS A 1 80 ? 7.330 -2.811 -11.221 1.00 89.69 80 HIS A C 1
ATOM 589 O O . HIS A 1 80 ? 8.421 -2.652 -11.763 1.00 89.69 80 HIS A O 1
ATOM 595 N N . TYR A 1 81 ? 7.066 -3.856 -10.440 1.00 87.25 81 TYR A N 1
ATOM 596 C CA . TYR A 1 81 ? 8.033 -4.892 -10.095 1.00 87.25 81 TYR A CA 1
ATOM 597 C C . TYR A 1 81 ? 8.041 -6.095 -11.054 1.00 87.25 81 TYR A C 1
ATOM 599 O O . TYR A 1 81 ? 8.698 -7.095 -10.773 1.00 87.25 81 TYR A O 1
ATOM 607 N N . GLY A 1 82 ? 7.319 -6.038 -12.180 1.00 86.00 82 GLY A N 1
ATOM 608 C CA . GLY A 1 82 ? 7.312 -7.111 -13.185 1.00 86.00 82 GLY A CA 1
ATOM 609 C C . GLY A 1 82 ? 6.661 -8.421 -12.714 1.00 86.00 82 GLY A C 1
ATOM 610 O O . GLY A 1 82 ? 6.918 -9.487 -13.270 1.00 86.00 82 GLY A O 1
ATOM 611 N N . MET A 1 83 ? 5.818 -8.362 -11.683 1.00 85.25 83 MET A N 1
ATOM 612 C CA . MET A 1 83 ? 5.153 -9.521 -11.078 1.00 85.25 83 MET A CA 1
ATOM 613 C C . MET A 1 83 ? 3.876 -9.918 -11.836 1.00 85.25 83 MET A C 1
ATOM 615 O O . MET A 1 83 ? 3.484 -11.087 -11.821 1.00 85.25 83 MET A O 1
ATOM 619 N N . MET A 1 84 ? 3.248 -8.978 -12.551 1.00 69.62 84 MET A N 1
ATOM 620 C CA . MET A 1 84 ? 2.153 -9.260 -13.486 1.00 69.62 84 MET A CA 1
ATOM 621 C C .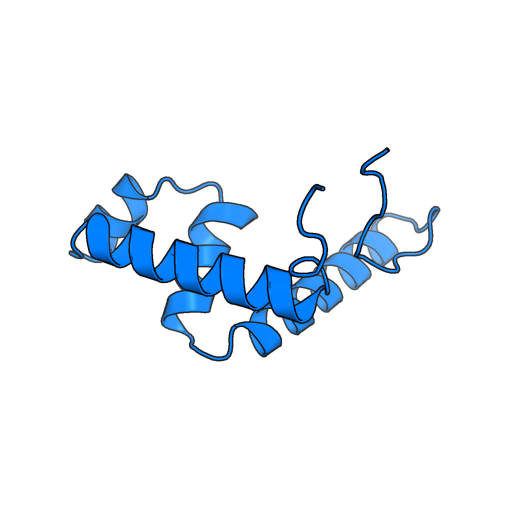 MET A 1 84 ? 2.703 -9.729 -14.842 1.00 69.62 84 MET A C 1
ATOM 623 O O . MET A 1 84 ? 2.868 -8.940 -15.766 1.00 69.62 84 MET A O 1
ATOM 627 N N . GLY A 1 85 ? 3.011 -11.028 -14.958 1.00 60.47 85 GLY A N 1
ATOM 628 C CA . GLY A 1 85 ? 3.579 -11.589 -16.195 1.00 60.47 85 GLY A CA 1
ATOM 629 C C . GLY A 1 85 ? 3.605 -13.115 -16.344 1.00 60.47 85 GLY A C 1
ATOM 630 O O . GLY A 1 85 ? 4.045 -13.608 -17.377 1.00 60.47 85 GLY A O 1
ATOM 631 N N . ARG A 1 86 ? 3.119 -13.903 -15.377 1.00 51.88 86 ARG A N 1
ATOM 632 C CA . ARG A 1 86 ? 2.981 -15.359 -15.553 1.00 51.88 86 ARG A CA 1
ATOM 633 C C . ARG A 1 86 ? 1.547 -15.787 -15.302 1.00 51.88 86 ARG A C 1
ATOM 635 O O . ARG A 1 86 ? 1.124 -15.935 -14.160 1.00 51.88 86 ARG A O 1
ATOM 642 N N . LYS A 1 87 ? 0.812 -16.025 -16.390 1.00 48.28 87 LYS A N 1
ATOM 643 C CA . LYS A 1 87 ? -0.302 -16.973 -16.369 1.00 48.28 87 LYS A CA 1
ATOM 644 C C . LYS A 1 87 ? 0.307 -18.286 -15.877 1.00 48.28 87 LYS A C 1
ATOM 646 O O . LYS A 1 87 ? 1.198 -18.813 -16.538 1.00 48.28 87 LYS A O 1
ATOM 651 N N . ALA A 1 88 ? -0.073 -18.732 -14.682 1.00 49.16 88 ALA A N 1
ATOM 652 C CA . ALA A 1 88 ? 0.222 -20.087 -14.242 1.00 49.16 88 ALA A CA 1
ATOM 653 C C . ALA A 1 88 ? -0.522 -21.013 -15.213 1.00 49.16 88 ALA A C 1
ATOM 655 O O . ALA A 1 88 ? -1.742 -21.146 -15.127 1.00 49.16 88 ALA A O 1
ATOM 656 N N . GLY A 1 89 ? 0.197 -21.465 -16.239 1.00 39.34 89 GLY A N 1
ATOM 657 C CA . GLY A 1 89 ? -0.209 -22.573 -17.093 1.00 39.34 89 GLY A CA 1
ATOM 658 C C . GLY A 1 89 ? 0.085 -23.887 -16.399 1.00 39.34 89 GLY A C 1
ATOM 659 O O . GLY A 1 89 ? 1.029 -23.907 -15.575 1.00 39.34 89 GLY A O 1
#

Secondary structure (DSSP, 8-state):
-----SS---TT--HHHHHHHHHHHHHHHHHHH-SHHHHHHHHHHHTS---HHHHHHHHT--HHHHHHHHHHHHHHHHHHTT-TT----

Sequence (89 aa):
SWSERVDASRVGGGVPDRVLSAGRAHAHAAAALGHWEVAEVVRKTCLEGQSVKAIAERNAEGRDVVVKLLKVGLDLLAVHYGMMGRKAG

Radius of gyration: 15.08 Å; chains: 1; bounding box: 42×33×28 Å

Foldseek 3Di:
DPPDPLQPQPPPDDPVSVVVSVVVVLVLLLVLLVDPVLNVLCCCVVPVVDDLVRVCVVVVHDSVVSVVSPVSSVVSVCVVSVVPDDPPD